Protein AF-A0A2G9T905-F1 (afdb_monomer_lite)

Sequence (57 aa):
MSSLSDVLLSKIDAIFVMGVSGSGKTTAGSQLADSLGWQYKDGDDFHSDANVAKMKS

Secondary structure (DSSP, 8-state):
---HHHHHHTT---------TTS-HHHHHHHHHHHHTPPP--GGGGS-HHHHHHHT-

Foldseek 3Di:
DDDPVNVVVVPDPDDDQDDDPPPCSVVVQVVVCVVVVHDRDDPVVPDDPVVVVVVVD
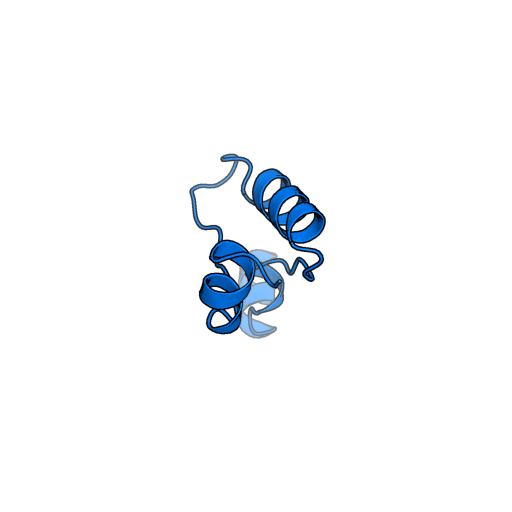
Structure (mmCIF, N/CA/C/O backbone):
data_AF-A0A2G9T905-F1
#
_entry.id   AF-A0A2G9T905-F1
#
loop_
_atom_site.group_PDB
_atom_site.id
_atom_site.type_symbol
_atom_site.label_atom_id
_atom_site.label_alt_id
_atom_site.label_comp_id
_atom_site.label_asym_id
_atom_site.label_entity_id
_atom_site.label_seq_id
_atom_site.pdbx_PDB_ins_code
_atom_site.Cartn_x
_atom_site.Cartn_y
_atom_site.Cartn_z
_atom_site.occupancy
_atom_site.B_iso_or_equiv
_atom_site.auth_seq_id
_atom_site.auth_comp_id
_atom_site.auth_asym_id
_atom_site.auth_atom_id
_atom_site.pdbx_PDB_model_num
ATOM 1 N N . MET A 1 1 ? -29.078 0.120 -6.980 1.00 49.56 1 MET A N 1
ATOM 2 C CA . MET A 1 1 ? -28.729 1.527 -7.260 1.00 49.56 1 MET A CA 1
ATOM 3 C C . MET A 1 1 ? -27.298 1.701 -6.799 1.00 49.56 1 MET A C 1
ATOM 5 O O . MET A 1 1 ? -27.073 1.604 -5.602 1.00 49.56 1 MET A O 1
ATOM 9 N N . SER A 1 2 ? -26.340 1.798 -7.721 1.00 59.31 2 SER A N 1
ATOM 10 C CA . SER A 1 2 ? -24.943 2.080 -7.374 1.00 59.31 2 SER A CA 1
ATOM 11 C C . SER A 1 2 ? -24.867 3.453 -6.705 1.00 59.31 2 SER A C 1
ATOM 13 O O . SER A 1 2 ? -25.490 4.411 -7.170 1.00 59.31 2 SER A O 1
ATOM 15 N N . SER A 1 3 ? -24.177 3.527 -5.572 1.00 75.62 3 SER A N 1
ATOM 16 C CA . SER A 1 3 ? -23.975 4.755 -4.812 1.00 75.62 3 SER A CA 1
ATOM 17 C C . SER A 1 3 ? -23.168 5.760 -5.638 1.00 75.62 3 SER A C 1
ATOM 19 O O . SER A 1 3 ? -22.341 5.382 -6.468 1.00 75.62 3 SER A O 1
ATOM 21 N N . LEU A 1 4 ? -23.359 7.060 -5.392 1.00 61.62 4 LEU A N 1
ATOM 22 C CA . LEU A 1 4 ? -22.555 8.124 -6.009 1.00 61.62 4 LEU A CA 1
ATOM 23 C C . LEU A 1 4 ? -21.045 7.914 -5.754 1.00 61.62 4 LEU A C 1
ATOM 25 O O . LEU A 1 4 ? -20.221 8.265 -6.596 1.00 61.62 4 LEU A O 1
ATOM 29 N N . SER A 1 5 ? -20.700 7.289 -4.619 1.00 61.69 5 SER A N 1
ATOM 30 C CA . SER A 1 5 ? -19.340 6.848 -4.285 1.00 61.69 5 SER A CA 1
ATOM 31 C C . SER A 1 5 ? -18.810 5.772 -5.237 1.00 61.69 5 SER A C 1
ATOM 33 O O . SER A 1 5 ? -17.652 5.843 -5.637 1.00 61.69 5 SER A O 1
ATOM 35 N N . ASP A 1 6 ? -19.658 4.829 -5.659 1.00 63.47 6 ASP A N 1
ATOM 36 C CA . ASP A 1 6 ? -19.279 3.739 -6.568 1.00 63.47 6 ASP A CA 1
ATOM 37 C C . ASP A 1 6 ? -18.965 4.283 -7.971 1.00 63.47 6 ASP A C 1
ATOM 39 O O . ASP A 1 6 ? -18.045 3.825 -8.645 1.00 63.47 6 ASP A O 1
ATOM 43 N N . VAL A 1 7 ? -19.699 5.315 -8.406 1.00 60.50 7 VAL A N 1
ATOM 44 C CA . VAL A 1 7 ? -19.498 5.957 -9.715 1.00 60.50 7 VAL A CA 1
ATO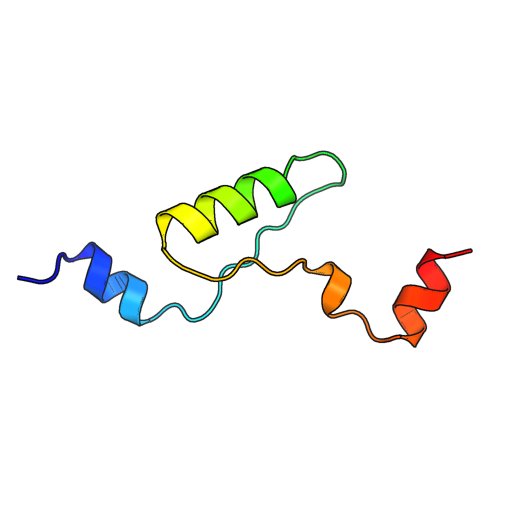M 45 C C . VAL A 1 7 ? -18.252 6.848 -9.725 1.00 60.50 7 VAL A C 1
ATOM 47 O O . VAL A 1 7 ? -17.535 6.874 -10.723 1.00 60.50 7 VAL A O 1
ATOM 50 N N . LEU A 1 8 ? -17.949 7.559 -8.636 1.00 59.38 8 LEU A N 1
ATOM 51 C CA . LEU A 1 8 ? -16.743 8.395 -8.549 1.00 59.38 8 LEU A CA 1
ATOM 52 C C . LEU A 1 8 ? -15.456 7.558 -8.461 1.00 59.38 8 LEU A C 1
ATOM 54 O O . LEU A 1 8 ? -14.455 7.927 -9.073 1.00 59.38 8 LEU A O 1
ATOM 58 N N . LEU A 1 9 ? -15.502 6.410 -7.776 1.00 57.47 9 LEU A N 1
ATOM 59 C CA . LEU A 1 9 ? -14.404 5.438 -7.766 1.00 57.47 9 LEU A CA 1
ATOM 60 C C . LEU A 1 9 ? -14.239 4.706 -9.105 1.00 57.47 9 LEU A C 1
ATOM 62 O O . LEU A 1 9 ? -13.131 4.282 -9.410 1.00 57.47 9 LEU A O 1
ATOM 66 N N . SER A 1 10 ? -15.277 4.632 -9.951 1.00 63.19 10 SER A N 1
ATOM 67 C CA . SER A 1 10 ? -15.196 3.992 -11.281 1.00 63.19 10 SER A CA 1
ATOM 68 C C . SER A 1 10 ? -14.207 4.645 -12.262 1.00 63.19 10 SER A C 1
ATOM 70 O O . SER A 1 10 ? -14.006 4.136 -13.362 1.00 63.19 10 SER A O 1
ATOM 72 N N . LYS A 1 11 ? -13.603 5.779 -11.885 1.00 73.75 11 LYS A N 1
ATOM 73 C CA . LYS A 1 11 ? -12.636 6.535 -12.693 1.00 73.75 11 LYS A CA 1
ATOM 74 C C . LYS A 1 11 ? -11.236 6.630 -12.089 1.00 73.75 11 LYS A C 1
ATOM 76 O O . LYS A 1 11 ? -10.402 7.339 -12.647 1.00 73.75 11 LYS A O 1
ATOM 81 N N . ILE A 1 12 ? -10.988 5.991 -10.948 1.00 80.75 12 ILE A N 1
ATOM 82 C CA . ILE A 1 12 ? -9.666 5.980 -10.323 1.00 80.75 12 ILE A CA 1
ATOM 83 C C . ILE A 1 12 ? -9.071 4.589 -10.513 1.00 80.75 12 ILE A C 1
ATOM 85 O O . ILE A 1 12 ? -9.611 3.616 -10.003 1.00 80.75 12 ILE A O 1
ATOM 89 N N . ASP A 1 13 ? -7.951 4.517 -11.230 1.00 85.44 13 ASP A N 1
ATOM 90 C CA . ASP A 1 13 ? -7.237 3.258 -11.479 1.00 85.44 13 ASP A CA 1
ATOM 91 C C . ASP A 1 13 ? -6.134 2.989 -10.439 1.00 85.44 13 ASP A C 1
ATOM 93 O O . ASP A 1 13 ? -5.699 1.851 -10.268 1.00 85.44 13 ASP A O 1
ATOM 97 N N . ALA A 1 14 ? -5.649 4.033 -9.752 1.00 89.12 14 ALA A N 1
ATOM 98 C CA . ALA A 1 14 ? -4.559 3.929 -8.784 1.00 89.12 14 ALA A CA 1
ATOM 99 C C . ALA A 1 14 ? -4.577 5.055 -7.739 1.00 89.12 14 ALA A C 1
ATOM 101 O O . ALA A 1 14 ? -4.945 6.194 -8.031 1.00 89.12 14 ALA A O 1
ATOM 102 N N . ILE A 1 15 ? -4.108 4.741 -6.528 1.00 89.38 15 ILE A N 1
ATOM 103 C CA . ILE A 1 15 ? -3.896 5.691 -5.428 1.00 89.38 15 ILE A CA 1
ATOM 104 C C . ILE A 1 15 ? -2.455 5.539 -4.931 1.00 89.38 15 ILE A C 1
ATOM 106 O O . ILE A 1 15 ? -2.025 4.436 -4.603 1.00 89.38 15 ILE A O 1
ATOM 110 N N . PHE A 1 16 ? -1.724 6.652 -4.836 1.00 90.94 16 PHE A N 1
ATOM 111 C CA . PHE A 1 16 ? -0.359 6.685 -4.307 1.00 90.94 16 PHE A CA 1
ATOM 112 C C . PHE A 1 16 ? -0.346 7.278 -2.897 1.00 90.94 16 PHE A C 1
ATOM 114 O O . PHE A 1 16 ? -0.706 8.438 -2.698 1.00 90.94 16 PHE A O 1
ATOM 121 N N . VAL A 1 17 ? 0.103 6.493 -1.916 1.00 90.00 17 VAL A N 1
ATOM 122 C CA . VAL A 1 17 ? 0.267 6.944 -0.527 1.00 90.00 17 VAL A CA 1
ATOM 123 C C . VAL A 1 17 ? 1.721 7.366 -0.311 1.00 90.00 17 VAL A C 1
ATOM 125 O O . VAL A 1 17 ? 2.616 6.531 -0.223 1.00 90.00 17 VAL A O 1
ATOM 128 N N . MET A 1 18 ? 1.963 8.676 -0.236 1.00 91.12 18 MET A N 1
ATOM 129 C CA . MET A 1 18 ? 3.304 9.264 -0.103 1.00 91.12 18 MET A CA 1
ATOM 130 C C . MET A 1 18 ? 3.529 9.874 1.288 1.00 91.12 18 MET A C 1
ATOM 132 O O . MET A 1 18 ? 2.583 10.154 2.019 1.00 91.12 18 MET A O 1
ATOM 136 N N . GLY A 1 19 ? 4.793 10.086 1.669 1.00 88.25 19 GLY A N 1
ATOM 137 C CA . GLY A 1 19 ? 5.158 10.586 3.000 1.00 88.25 19 GLY A CA 1
ATOM 138 C C . 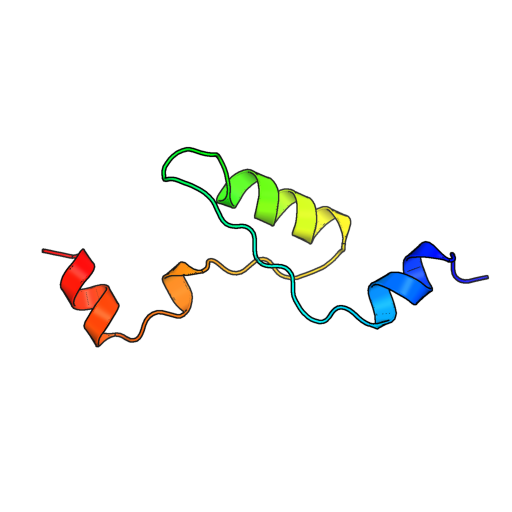GLY A 1 19 ? 6.566 10.186 3.447 1.00 88.25 19 GLY A C 1
ATOM 139 O O . GLY A 1 19 ? 7.209 9.317 2.853 1.00 88.25 19 GLY A O 1
ATOM 140 N N . VAL A 1 20 ? 7.047 10.810 4.520 1.00 90.06 20 VAL A N 1
ATOM 141 C CA . VAL A 1 20 ? 8.391 10.575 5.079 1.00 90.06 20 VAL A CA 1
ATOM 142 C C . VAL A 1 20 ? 8.541 9.173 5.689 1.00 90.06 20 VAL A C 1
ATOM 144 O O . VAL A 1 20 ? 7.555 8.477 5.946 1.00 90.06 20 VAL A O 1
ATOM 147 N N . SER A 1 21 ? 9.778 8.707 5.888 1.00 85.62 21 SER A N 1
ATOM 148 C CA . SER A 1 21 ? 10.028 7.415 6.548 1.00 85.62 21 SER A CA 1
ATOM 149 C C . SER A 1 21 ? 9.432 7.399 7.962 1.00 85.62 21 SER A C 1
ATOM 151 O O . SER A 1 21 ? 9.458 8.411 8.659 1.00 85.62 21 SER A O 1
ATOM 153 N N . GLY A 1 22 ? 8.836 6.274 8.364 1.00 89.25 22 GLY A N 1
ATOM 154 C CA . GLY A 1 22 ? 8.163 6.134 9.660 1.00 89.25 22 GLY A CA 1
ATOM 155 C C . GLY A 1 22 ? 6.763 6.758 9.765 1.00 89.25 22 GLY A C 1
ATOM 156 O O . GLY A 1 22 ? 6.119 6.593 10.794 1.00 89.25 22 GLY A O 1
ATOM 157 N N . SER A 1 23 ? 6.230 7.409 8.720 1.00 92.19 23 SER A N 1
ATOM 158 C CA . SER A 1 23 ? 4.892 8.034 8.766 1.00 92.19 23 SER A CA 1
ATOM 159 C C . SER A 1 23 ? 3.709 7.055 8.662 1.00 92.19 23 SER A C 1
ATOM 161 O O . SER A 1 23 ? 2.568 7.492 8.552 1.00 92.19 23 SER A O 1
ATOM 163 N N . GLY A 1 24 ? 3.960 5.741 8.629 1.00 92.81 24 GLY A N 1
ATOM 164 C CA . GLY A 1 24 ? 2.904 4.720 8.579 1.00 92.81 24 GLY A CA 1
ATOM 165 C C . GLY A 1 24 ? 2.235 4.512 7.213 1.00 92.81 24 GLY A C 1
ATOM 166 O O . GLY A 1 24 ? 1.122 3.995 7.163 1.00 92.81 24 GLY A O 1
ATOM 167 N N . LYS A 1 25 ? 2.891 4.883 6.100 1.00 93.94 25 LYS A N 1
ATOM 168 C CA . LYS A 1 25 ? 2.339 4.742 4.733 1.00 93.94 25 LYS A CA 1
ATOM 169 C C . LYS A 1 25 ? 1.867 3.325 4.415 1.00 93.94 25 LYS A C 1
ATOM 171 O O . LYS A 1 25 ? 0.764 3.167 3.911 1.00 93.94 25 LYS A O 1
ATOM 176 N N . THR A 1 26 ? 2.677 2.320 4.749 1.00 91.69 26 THR A N 1
ATOM 177 C CA . THR A 1 26 ? 2.358 0.904 4.527 1.00 91.69 26 THR A CA 1
ATOM 178 C C . THR A 1 26 ? 1.068 0.525 5.249 1.00 91.69 26 THR A C 1
ATOM 180 O O . THR A 1 26 ? 0.136 0.022 4.637 1.00 91.69 26 THR A O 1
ATOM 183 N N . THR A 1 27 ? 0.955 0.884 6.531 1.00 94.38 27 THR A N 1
ATOM 184 C CA . THR A 1 27 ? -0.233 0.619 7.353 1.00 94.38 27 THR A CA 1
ATOM 185 C C . THR A 1 27 ? -1.492 1.295 6.811 1.00 94.38 27 THR A C 1
ATOM 187 O O . THR A 1 27 ? -2.562 0.686 6.813 1.00 94.38 27 THR A O 1
ATOM 190 N N . ALA A 1 28 ? -1.384 2.546 6.357 1.00 93.56 28 ALA A N 1
ATOM 191 C CA . ALA A 1 28 ? -2.508 3.277 5.777 1.00 93.56 28 ALA A CA 1
ATOM 192 C C . ALA A 1 28 ? -2.900 2.728 4.394 1.00 93.56 28 ALA A C 1
ATOM 194 O O . ALA A 1 28 ? -4.085 2.562 4.115 1.00 93.56 28 ALA A O 1
ATOM 195 N N . GLY A 1 29 ? -1.917 2.411 3.548 1.00 92.81 29 GLY A N 1
ATOM 196 C CA . GLY A 1 29 ? -2.125 1.878 2.204 1.00 92.81 29 GLY A CA 1
ATOM 197 C C . GLY A 1 29 ? -2.784 0.502 2.207 1.00 92.81 29 GLY A C 1
ATOM 198 O O . GLY A 1 29 ? -3.727 0.292 1.450 1.00 92.81 29 GLY A O 1
ATOM 199 N N . SER A 1 30 ? -2.354 -0.402 3.092 1.00 92.75 30 SER A N 1
ATOM 200 C CA . SER A 1 30 ? -2.970 -1.726 3.238 1.00 92.75 30 SER A CA 1
ATOM 201 C C . SER A 1 30 ? -4.432 -1.628 3.684 1.00 92.75 30 SER A C 1
ATOM 203 O O . SER A 1 30 ? -5.302 -2.180 3.023 1.00 92.75 30 SER A O 1
ATOM 205 N N . GLN A 1 31 ? -4.733 -0.840 4.723 1.00 95.12 31 GLN A N 1
ATOM 206 C CA . GLN A 1 31 ? -6.114 -0.667 5.200 1.00 95.12 31 GLN A CA 1
ATOM 207 C C . GLN A 1 31 ? -7.025 0.007 4.166 1.00 95.12 31 GLN A C 1
ATOM 209 O O . GLN A 1 31 ? -8.209 -0.325 4.065 1.00 95.12 31 GLN A O 1
ATOM 214 N N . LEU A 1 32 ? -6.489 0.960 3.397 1.00 92.12 32 LEU A N 1
ATOM 215 C CA . LEU A 1 32 ? -7.227 1.607 2.317 1.00 92.12 32 LEU A CA 1
ATOM 216 C C . LEU A 1 32 ? -7.542 0.616 1.191 1.00 92.12 32 LEU A C 1
ATOM 218 O O . LEU A 1 32 ? -8.673 0.586 0.712 1.00 92.12 32 LEU A O 1
ATOM 222 N N . ALA A 1 33 ? -6.568 -0.208 0.799 1.00 91.94 33 ALA A N 1
ATOM 223 C CA . ALA A 1 33 ? -6.757 -1.248 -0.205 1.00 91.94 33 ALA A CA 1
ATOM 224 C C . ALA A 1 33 ? -7.806 -2.275 0.247 1.00 91.94 33 ALA A C 1
ATOM 226 O O . ALA A 1 33 ? -8.738 -2.550 -0.506 1.00 91.94 33 ALA A O 1
ATOM 227 N N . ASP A 1 34 ? -7.733 -2.740 1.498 1.00 93.50 34 ASP A N 1
ATOM 228 C CA . ASP A 1 34 ? -8.712 -3.664 2.083 1.00 93.50 34 ASP A CA 1
ATOM 229 C C . ASP A 1 34 ? -10.130 -3.072 2.076 1.00 93.50 34 ASP A C 1
ATOM 231 O O . ASP A 1 34 ? -11.092 -3.743 1.703 1.00 93.50 34 ASP A O 1
ATOM 235 N N . SER A 1 35 ? -10.262 -1.787 2.423 1.00 90.88 35 SER A N 1
ATOM 236 C CA . SER A 1 35 ? -11.556 -1.090 2.461 1.00 90.88 35 SER A CA 1
ATOM 237 C C . SER A 1 35 ? -12.173 -0.890 1.073 1.00 90.88 35 SER A C 1
ATOM 239 O O . SER A 1 35 ? -13.395 -0.847 0.944 1.00 90.88 35 SER A O 1
ATOM 241 N N . LEU A 1 36 ? -11.342 -0.755 0.036 1.00 89.31 36 LEU A N 1
AT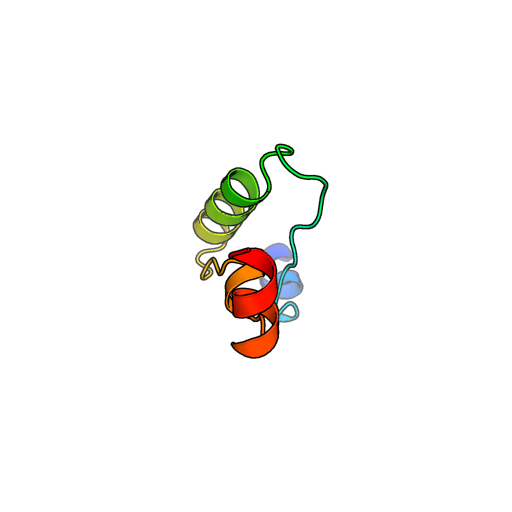OM 242 C CA . LEU A 1 36 ? -11.772 -0.581 -1.355 1.00 89.31 36 LEU A CA 1
ATOM 243 C C . LEU A 1 36 ? -11.877 -1.911 -2.121 1.00 89.31 36 LEU A C 1
ATOM 245 O O . LEU A 1 36 ? -12.372 -1.925 -3.248 1.00 89.31 36 LEU A O 1
ATOM 249 N N . GLY A 1 37 ? -11.413 -3.023 -1.541 1.00 90.19 37 GLY A N 1
ATOM 250 C CA . GLY A 1 37 ? -11.268 -4.304 -2.239 1.00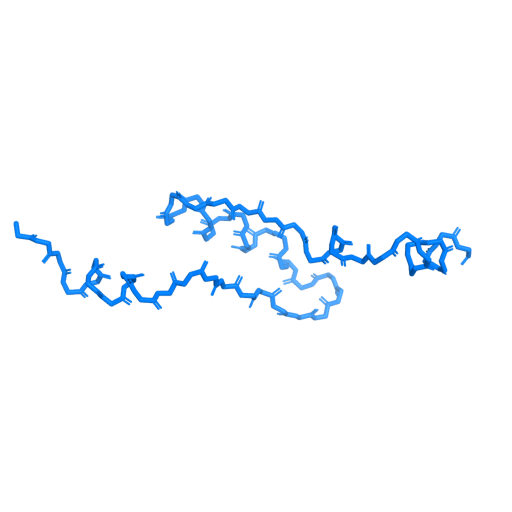 90.19 37 GLY A CA 1
ATOM 251 C C . GLY A 1 37 ? -10.197 -4.274 -3.338 1.00 90.19 37 GLY A C 1
ATOM 252 O O . GLY A 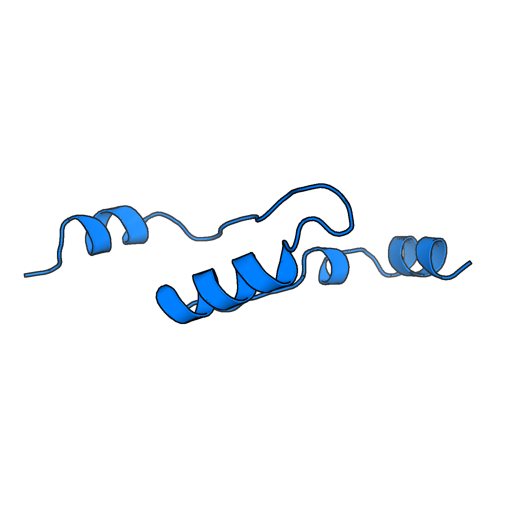1 37 ? -10.316 -4.978 -4.340 1.00 90.19 37 GLY A O 1
ATOM 253 N N . TRP A 1 38 ? -9.186 -3.415 -3.197 1.00 91.94 38 TRP A N 1
ATOM 254 C CA . TRP A 1 38 ? -8.107 -3.212 -4.166 1.00 91.94 38 TRP A CA 1
ATOM 255 C C . TRP A 1 38 ? -6.832 -3.945 -3.744 1.00 91.94 38 TRP A C 1
ATOM 257 O O . TRP A 1 38 ? -6.691 -4.393 -2.610 1.00 91.94 38 TRP A O 1
ATOM 267 N N . GLN A 1 39 ? -5.871 -4.060 -4.662 1.00 89.94 39 GLN A N 1
ATOM 268 C CA . GLN A 1 39 ? -4.549 -4.595 -4.342 1.00 89.94 39 GLN A CA 1
ATOM 269 C C . GLN A 1 39 ? -3.636 -3.492 -3.801 1.00 89.94 39 GLN A C 1
ATOM 271 O O . GLN A 1 39 ? -3.470 -2.451 -4.436 1.00 89.94 39 GLN A O 1
ATOM 276 N N . TYR A 1 40 ? -2.992 -3.752 -2.664 1.00 89.75 40 TYR A N 1
ATOM 277 C CA . TYR A 1 40 ? -1.863 -2.953 -2.195 1.00 89.75 40 TYR A CA 1
ATOM 278 C C . TYR A 1 40 ? -0.569 -3.427 -2.874 1.00 89.75 40 TYR A C 1
ATOM 280 O O . TYR A 1 40 ? -0.313 -4.628 -2.959 1.00 89.75 40 TYR A O 1
ATOM 288 N N . LYS A 1 41 ? 0.255 -2.483 -3.336 1.00 87.00 41 LYS A N 1
ATOM 289 C CA . LYS A 1 41 ? 1.631 -2.722 -3.792 1.00 87.00 41 LYS A CA 1
ATOM 290 C C . LYS A 1 41 ? 2.550 -1.715 -3.128 1.00 87.00 41 LYS A C 1
ATOM 292 O O . LYS A 1 41 ? 2.167 -0.550 -2.998 1.00 87.00 41 LYS A O 1
ATOM 297 N N . ASP A 1 42 ? 3.742 -2.151 -2.736 1.00 81.38 42 ASP A N 1
ATOM 298 C CA . ASP A 1 42 ? 4.729 -1.216 -2.222 1.00 81.38 42 ASP A CA 1
ATOM 299 C C . ASP A 1 42 ? 5.311 -0.390 -3.377 1.00 81.38 42 ASP A C 1
ATOM 301 O O . ASP A 1 42 ? 5.539 -0.895 -4.478 1.00 81.38 42 ASP A O 1
ATOM 305 N N . GLY A 1 43 ? 5.523 0.904 -3.138 1.00 73.06 43 GLY A N 1
ATOM 306 C CA . GLY A 1 43 ? 6.165 1.783 -4.114 1.00 73.06 43 GLY A CA 1
ATOM 307 C C . GLY A 1 43 ? 7.607 1.356 -4.382 1.00 73.06 43 GLY A C 1
ATOM 308 O O . GLY A 1 43 ? 8.115 1.555 -5.488 1.00 73.06 43 GLY A O 1
ATOM 309 N N . ASP A 1 44 ? 8.234 0.712 -3.396 1.00 71.19 44 ASP A N 1
ATOM 310 C CA . ASP A 1 44 ? 9.608 0.250 -3.500 1.00 71.19 44 ASP A CA 1
ATOM 311 C C . ASP A 1 44 ? 9.779 -0.901 -4.507 1.00 71.19 44 ASP A C 1
ATOM 313 O O . ASP A 1 44 ? 10.841 -1.006 -5.125 1.00 71.19 44 ASP A O 1
ATOM 317 N N . ASP A 1 45 ? 8.718 -1.668 -4.776 1.00 67.81 45 ASP A N 1
ATOM 318 C CA . ASP A 1 45 ? 8.710 -2.782 -5.738 1.00 67.81 45 ASP A CA 1
ATOM 319 C C . ASP A 1 45 ? 8.777 -2.320 -7.206 1.00 67.81 45 ASP A C 1
ATOM 321 O O . ASP A 1 45 ? 9.012 -3.123 -8.109 1.00 67.81 45 ASP A O 1
ATOM 325 N N . PHE A 1 46 ? 8.569 -1.025 -7.467 1.00 66.62 46 PHE A N 1
ATOM 326 C CA . PHE A 1 46 ? 8.634 -0.443 -8.811 1.00 66.62 46 PHE A CA 1
ATOM 327 C C . PHE A 1 46 ? 10.009 0.144 -9.155 1.00 66.62 46 PHE A C 1
ATOM 329 O O . PHE A 1 46 ? 10.190 0.699 -10.244 1.00 66.62 46 PHE A O 1
ATOM 336 N N . HIS A 1 47 ? 10.995 0.033 -8.260 1.00 66.31 47 HIS A N 1
ATOM 337 C CA . HIS A 1 47 ? 12.365 0.409 -8.588 1.00 66.31 47 HIS A CA 1
ATOM 338 C C . HIS A 1 47 ? 12.963 -0.575 -9.593 1.00 66.31 47 HIS A C 1
ATOM 340 O O . HIS A 1 47 ? 12.820 -1.787 -9.473 1.00 66.31 47 HIS A O 1
ATOM 346 N N . SER A 1 48 ? 13.703 -0.049 -10.570 1.00 64.75 48 SER A N 1
ATOM 347 C CA . SER A 1 48 ? 14.567 -0.889 -11.393 1.00 64.75 48 SER A CA 1
ATOM 348 C C . SER A 1 48 ? 15.609 -1.592 -10.516 1.00 64.75 48 SER A C 1
ATOM 350 O O . SER A 1 48 ? 16.089 -1.014 -9.536 1.00 64.75 48 SER A O 1
ATOM 352 N N . ASP A 1 49 ? 16.018 -2.804 -10.900 1.00 67.12 49 ASP A N 1
ATOM 353 C CA . ASP A 1 49 ? 17.022 -3.596 -10.169 1.00 67.12 49 ASP A CA 1
ATOM 354 C C . ASP A 1 49 ? 18.299 -2.788 -9.857 1.00 67.12 49 ASP A C 1
ATOM 356 O O . ASP A 1 49 ? 18.901 -2.921 -8.790 1.00 67.12 49 ASP A O 1
ATOM 360 N N . ALA A 1 50 ? 18.674 -1.875 -10.760 1.00 66.88 50 ALA A N 1
ATOM 361 C CA . ALA A 1 50 ? 19.805 -0.963 -10.600 1.00 66.88 50 ALA A CA 1
ATOM 362 C C . ALA A 1 50 ? 19.652 0.031 -9.428 1.00 66.88 50 ALA A C 1
ATOM 364 O O . ALA A 1 50 ? 20.645 0.390 -8.794 1.00 66.88 50 ALA A O 1
ATOM 365 N N . ASN A 1 51 ? 18.431 0.479 -9.123 1.00 64.44 51 ASN A N 1
ATOM 366 C CA . ASN A 1 51 ? 18.152 1.379 -8.002 1.00 64.44 51 ASN A CA 1
ATOM 367 C C . ASN A 1 51 ? 18.009 0.611 -6.679 1.00 64.44 51 ASN A C 1
ATOM 369 O O . ASN A 1 51 ? 18.480 1.096 -5.652 1.00 64.44 51 ASN A O 1
ATOM 373 N N . VAL A 1 52 ? 17.466 -0.612 -6.708 1.00 62.38 52 VAL A N 1
ATOM 374 C CA . VAL A 1 52 ? 17.450 -1.516 -5.541 1.00 62.38 52 VAL A CA 1
ATOM 375 C C . VAL A 1 52 ? 18.876 -1.860 -5.102 1.00 62.38 52 VAL A C 1
ATOM 377 O O . VAL A 1 52 ? 19.183 -1.840 -3.911 1.00 62.38 52 VAL A O 1
ATOM 380 N N . ALA A 1 53 ? 19.779 -2.107 -6.058 1.00 64.44 53 ALA A N 1
ATOM 381 C CA . ALA A 1 53 ? 21.187 -2.379 -5.775 1.00 64.44 53 ALA A CA 1
ATOM 382 C C . ALA A 1 53 ? 21.892 -1.210 -5.062 1.00 64.44 53 ALA A C 1
ATOM 384 O O . ALA A 1 53 ? 22.709 -1.448 -4.177 1.00 64.44 53 ALA A O 1
ATOM 385 N N . LYS A 1 54 ? 21.546 0.043 -5.390 1.00 63.16 54 LYS A N 1
ATOM 386 C CA . LYS A 1 54 ? 22.086 1.239 -4.714 1.00 63.16 54 LYS A CA 1
ATOM 387 C C . LYS A 1 54 ? 21.574 1.423 -3.285 1.00 63.16 54 LYS A C 1
ATOM 389 O O . LYS A 1 54 ? 22.258 2.053 -2.492 1.00 63.16 54 LYS A O 1
ATOM 394 N N . MET A 1 55 ? 20.392 0.902 -2.958 1.00 62.81 55 MET A N 1
ATOM 395 C CA . MET A 1 55 ? 19.820 0.998 -1.609 1.00 62.81 55 MET A CA 1
ATOM 396 C C . MET A 1 55 ? 20.321 -0.101 -0.656 1.00 62.81 55 MET A C 1
ATOM 398 O O . MET A 1 55 ? 20.098 -0.003 0.546 1.00 62.81 55 MET A O 1
ATOM 402 N N . LYS A 1 56 ? 21.008 -1.138 -1.165 1.00 59.38 56 LYS A N 1
ATOM 403 C CA . LYS A 1 56 ? 21.575 -2.245 -0.369 1.00 59.38 56 LYS A CA 1
ATOM 404 C C . LYS A 1 56 ? 23.021 -2.027 0.123 1.00 59.38 56 LYS A C 1
ATOM 406 O O . LYS A 1 56 ? 23.567 -2.956 0.716 1.00 59.38 56 LYS A O 1
ATOM 411 N N . SER A 1 57 ? 23.646 -0.869 -0.121 1.00 45.94 57 SER A N 1
ATOM 412 C CA . SER A 1 57 ? 25.039 -0.575 0.278 1.00 45.94 57 SER A CA 1
ATOM 413 C C . SER A 1 57 ? 25.148 0.406 1.433 1.00 45.94 57 SER A C 1
ATOM 415 O O . SER A 1 57 ? 24.475 1.457 1.332 1.00 45.94 57 SER A O 1
#

InterPro domains:
  IPR006001 Carbohydrate kinase, thermoresistant glucokinase [PTHR43442] (13-57)
  IPR027417 P-loop containing nucleoside triphosphate hydrolase [G3DSA:3.40.50.300] (8-57)
  IPR027417 P-loop containing nucleoside triphosphate hydrolase [SSF52540] (15-56)
  IPR031322 Shikimate kinase/gluconokinase [PF01202] (22-51)

Organism: Teladorsagia circumcincta (NCBI:txid45464)

pLDDT: mean 78.05, std 14.2, range [45.94, 95.12]

Radius of gyration: 15.14 Å; chains: 1; bounding box: 54×15×22 Å